Protein AF-A0A2N5KCK1-F1 (afdb_monomer)

pLDDT: mean 91.59, std 7.15, range [52.56, 96.56]

Sequence (38 aa):
MKNFWADLPRPFFVLAPMEAVTDVVFRHVVAKAAPPDV

Foldseek 3Di:
DDDCVVVDDPPFFDDDDDPPPCDPVVQVVCCVPPHGPD

Mean predicted aligned error: 3.97 Å

Solvent-accessible surface area (backbone atoms only — not comparable to full-atom values): 2639 Å² total; per-residue (Å²): 139,90,62,70,80,80,75,56,69,84,88,76,47,63,71,76,88,42,87,102,60,59,44,74,69,49,49,56,50,38,58,71,76,61,57,57,79,87

Secondary structure (DSSP, 8-state):
---GGGTS-SS-------TTTS-HHHHHHHHHHS----

Structure (mmCIF, N/CA/C/O backbone):
data_AF-A0A2N5KCK1-F1
#
_entry.id   AF-A0A2N5KCK1-F1
#
loop_
_atom_site.group_PDB
_atom_site.id
_atom_site.type_symbol
_atom_site.label_atom_id
_atom_site.label_alt_id
_atom_site.label_comp_id
_atom_site.label_asym_id
_atom_site.label_entity_id
_atom_site.label_seq_id
_atom_site.pdbx_PDB_ins_code
_atom_site.Cartn_x
_atom_site.Cartn_y
_atom_site.Cartn_z
_atom_site.occupancy
_atom_site.B_iso_or_equiv
_atom_site.auth_seq_id
_atom_site.auth_comp_id
_atom_site.auth_asym_id
_atom_site.auth_atom_id
_atom_site.pdbx_PDB_model_num
ATOM 1 N N . MET A 1 1 ? -23.046 11.591 6.459 1.00 52.56 1 MET A N 1
ATOM 2 C CA . MET A 1 1 ? -21.906 10.983 5.739 1.00 52.56 1 MET A CA 1
ATOM 3 C C . MET A 1 1 ? -21.628 9.622 6.359 1.00 52.56 1 MET A C 1
ATOM 5 O O . MET A 1 1 ? -21.312 9.586 7.536 1.00 52.56 1 MET A O 1
ATOM 9 N N . LYS A 1 2 ? -21.811 8.527 5.613 1.00 79.75 2 LYS A N 1
ATOM 10 C CA . LYS A 1 2 ? -21.368 7.178 6.002 1.00 79.75 2 LYS A CA 1
ATOM 11 C C . LYS A 1 2 ? -20.269 6.776 5.023 1.00 79.75 2 LYS A C 1
ATOM 13 O O . LYS A 1 2 ? -20.558 6.597 3.845 1.00 79.75 2 LYS A O 1
ATOM 18 N N . ASN A 1 3 ? -19.030 6.717 5.487 1.00 87.38 3 ASN A N 1
ATOM 19 C CA . ASN A 1 3 ? -17.911 6.130 4.759 1.00 87.38 3 ASN A CA 1
ATOM 20 C C . ASN A 1 3 ? -17.176 5.182 5.714 1.00 87.38 3 ASN A C 1
ATOM 22 O O . ASN A 1 3 ? -17.252 5.358 6.927 1.00 87.38 3 ASN A O 1
ATOM 26 N N . PHE A 1 4 ? -16.501 4.174 5.167 1.00 90.38 4 PHE A N 1
ATOM 27 C CA . PHE A 1 4 ? -15.858 3.131 5.971 1.00 90.38 4 PHE A CA 1
ATOM 28 C C . PHE A 1 4 ? -14.641 3.649 6.756 1.00 90.38 4 PHE A C 1
ATOM 30 O O . PHE A 1 4 ? -14.231 3.023 7.724 1.00 90.38 4 PHE A O 1
ATOM 37 N N . TRP A 1 5 ? -14.087 4.812 6.385 1.00 90.06 5 TRP A N 1
ATOM 38 C CA . TRP A 1 5 ? -12.977 5.449 7.103 1.00 90.06 5 TRP A CA 1
ATOM 39 C C . TRP A 1 5 ? -13.300 5.718 8.578 1.00 90.06 5 TRP A C 1
ATOM 41 O O . TRP A 1 5 ? -12.397 5.710 9.410 1.00 90.06 5 TRP A O 1
ATOM 51 N N . ALA A 1 6 ? -14.575 5.954 8.905 1.00 89.81 6 ALA A N 1
ATOM 52 C CA . ALA A 1 6 ? -15.030 6.160 10.279 1.00 89.81 6 ALA A CA 1
ATOM 53 C C . ALA A 1 6 ? -15.074 4.865 11.112 1.00 89.81 6 ALA A C 1
ATOM 55 O O . ALA A 1 6 ? -15.052 4.944 12.340 1.00 89.81 6 ALA A O 1
ATOM 56 N N . ASP A 1 7 ? -15.115 3.703 10.455 1.00 91.12 7 ASP A N 1
ATOM 57 C CA . ASP A 1 7 ? -15.251 2.388 11.089 1.00 91.12 7 ASP A CA 1
ATOM 58 C C . ASP A 1 7 ? -13.888 1.699 11.318 1.00 91.12 7 ASP A C 1
ATOM 60 O O . ASP A 1 7 ? -13.822 0.642 11.946 1.00 91.12 7 ASP A O 1
ATOM 64 N N . LEU A 1 8 ? -12.786 2.288 10.830 1.00 90.19 8 LEU A N 1
ATOM 65 C CA . LEU A 1 8 ? -11.440 1.724 10.958 1.00 90.19 8 LEU A CA 1
ATOM 66 C C . LEU A 1 8 ? -10.873 1.893 12.385 1.00 90.19 8 LEU A C 1
ATOM 68 O O . LEU A 1 8 ? -10.919 2.998 12.943 1.00 90.19 8 LEU A O 1
ATOM 72 N N . PRO A 1 9 ? -10.269 0.840 12.973 1.00 91.50 9 PRO A N 1
ATOM 73 C CA . PRO A 1 9 ? -9.501 0.950 14.212 1.00 91.50 9 PRO A CA 1
ATOM 74 C C . PRO A 1 9 ? -8.347 1.953 14.059 1.00 91.50 9 PRO A C 1
ATOM 76 O O . PRO A 1 9 ? -7.692 1.998 13.023 1.00 91.50 9 PRO A O 1
ATOM 79 N N . ARG A 1 10 ? -8.084 2.776 15.085 1.00 91.75 10 ARG A N 1
ATOM 80 C CA . ARG A 1 10 ? -7.002 3.780 15.061 1.00 91.75 10 ARG A CA 1
ATOM 81 C C . ARG A 1 10 ? -5.827 3.354 15.954 1.00 91.75 10 ARG A C 1
ATOM 83 O O . ARG A 1 10 ? -6.091 2.958 17.090 1.00 91.75 10 ARG A O 1
ATOM 90 N N . PRO A 1 11 ? -4.561 3.528 15.520 1.00 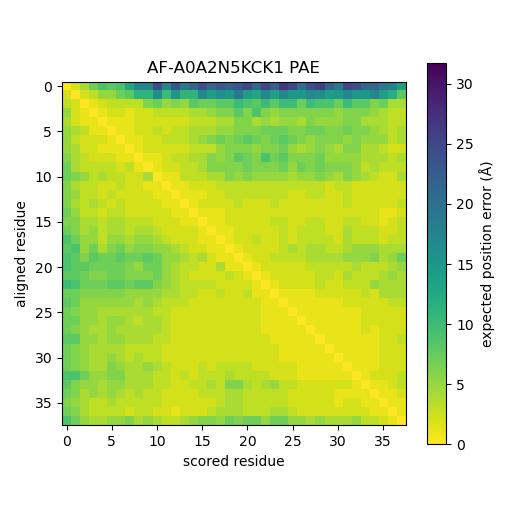92.50 11 PRO A N 1
ATOM 91 C CA . PRO A 1 11 ? -4.117 4.004 14.201 1.00 92.50 11 PRO A CA 1
ATOM 92 C C . PRO A 1 11 ? -4.250 2.924 13.111 1.00 92.50 11 PRO A C 1
ATOM 94 O O . PRO A 1 11 ? -4.226 1.740 13.426 1.00 92.50 11 PRO A O 1
ATOM 97 N N . PHE A 1 12 ? -4.350 3.347 11.848 1.00 94.31 12 PHE A N 1
ATOM 98 C CA . PHE A 1 12 ? -4.317 2.469 10.672 1.00 94.31 12 PHE A CA 1
ATOM 99 C C . PHE A 1 12 ? -3.296 2.988 9.653 1.00 94.31 12 PHE A C 1
ATOM 101 O O . PHE A 1 12 ? -2.960 4.177 9.646 1.00 94.31 12 PHE A O 1
ATOM 108 N N . PHE A 1 13 ? -2.817 2.100 8.790 1.00 94.06 13 PHE A N 1
ATOM 109 C CA . PHE A 1 13 ? -1.836 2.367 7.749 1.00 94.06 13 PHE A CA 1
ATOM 110 C C . PHE A 1 13 ? -2.447 2.199 6.365 1.00 94.06 13 PHE A C 1
ATOM 112 O O . PHE A 1 13 ? -3.208 1.271 6.110 1.00 94.06 13 PHE A O 1
ATOM 119 N N . VAL A 1 14 ? -2.066 3.087 5.450 1.00 93.81 14 VAL A N 1
ATOM 120 C CA . VAL A 1 14 ? -2.502 3.042 4.052 1.00 93.81 14 VAL A CA 1
ATOM 121 C C . VAL A 1 14 ? -1.307 3.1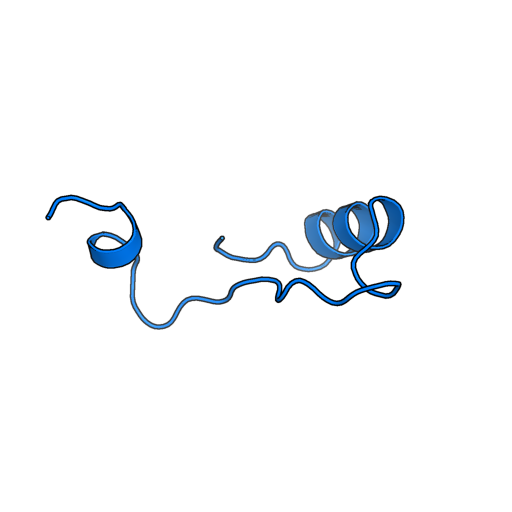41 3.127 1.00 93.81 14 VAL A C 1
ATOM 123 O O . VAL A 1 14 ? -0.353 3.874 3.413 1.00 93.81 14 VAL A O 1
ATOM 126 N N . LEU A 1 15 ? -1.354 2.429 2.002 1.00 95.00 15 LEU A N 1
ATOM 127 C CA . LEU A 1 15 ? -0.319 2.567 0.983 1.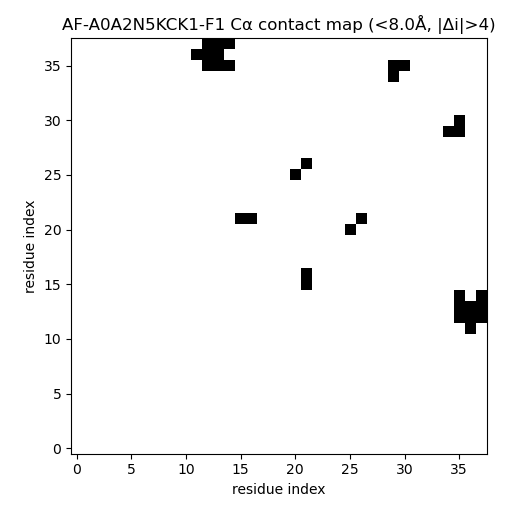00 95.00 15 LEU A CA 1
ATOM 128 C C . LEU A 1 15 ? -0.597 3.812 0.133 1.00 95.00 15 LEU A C 1
ATOM 130 O O . LEU A 1 15 ? -1.503 3.827 -0.700 1.00 95.00 15 LEU A O 1
ATOM 134 N N . ALA A 1 16 ? 0.202 4.860 0.331 1.00 94.38 16 ALA A N 1
ATOM 135 C CA . ALA A 1 16 ? 0.049 6.115 -0.398 1.00 94.38 16 ALA A CA 1
ATOM 136 C C . ALA A 1 16 ? 0.268 5.922 -1.914 1.00 94.38 16 ALA A C 1
ATOM 138 O O . ALA A 1 16 ? 1.281 5.341 -2.308 1.00 94.38 16 ALA A O 1
ATOM 139 N N . PRO A 1 17 ? -0.629 6.424 -2.785 1.00 92.81 17 PRO A N 1
ATOM 140 C CA . PRO A 1 17 ? -0.429 6.360 -4.224 1.00 92.81 17 PRO A CA 1
ATOM 141 C C . PRO A 1 17 ? 0.633 7.377 -4.652 1.00 92.81 17 PRO A C 1
ATOM 143 O O . PRO A 1 17 ? 0.488 8.580 -4.456 1.00 92.81 17 PRO A O 1
ATOM 146 N N . MET A 1 18 ? 1.697 6.880 -5.267 1.00 96.56 18 MET A N 1
ATOM 147 C CA . MET A 1 18 ? 2.788 7.671 -5.826 1.00 96.56 18 MET A CA 1
ATOM 148 C C . MET A 1 18 ? 2.965 7.311 -7.303 1.00 96.56 18 MET A C 1
ATOM 150 O O . MET A 1 18 ? 3.091 6.127 -7.648 1.00 96.56 18 MET A O 1
ATOM 154 N N . GLU A 1 19 ? 2.955 8.327 -8.169 1.00 94.44 19 GLU A N 1
ATOM 155 C CA . GLU A 1 19 ? 3.174 8.179 -9.610 1.00 94.44 19 GLU A CA 1
ATOM 156 C C . GLU A 1 19 ? 4.553 7.566 -9.881 1.00 94.44 19 GLU A C 1
ATOM 158 O O . GLU A 1 19 ? 5.529 7.919 -9.224 1.00 94.44 19 GLU A O 1
ATOM 163 N N . ALA A 1 20 ? 4.617 6.609 -10.813 1.00 90.19 20 ALA A N 1
ATOM 164 C CA . ALA A 1 20 ? 5.828 5.861 -11.174 1.00 90.19 20 ALA A CA 1
ATOM 165 C C . ALA A 1 20 ? 6.539 5.110 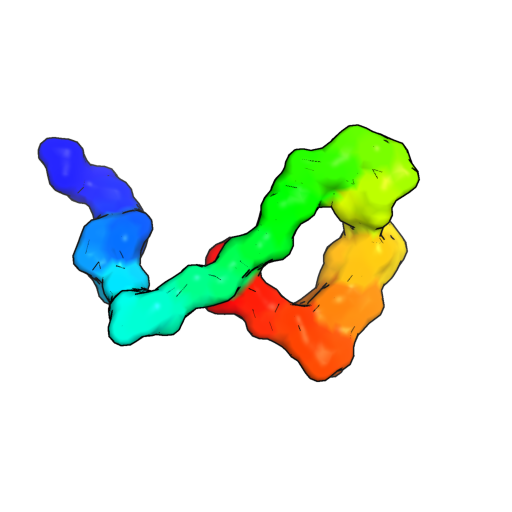-10.019 1.00 90.19 20 ALA A C 1
ATOM 167 O O . ALA A 1 20 ? 7.636 4.598 -10.218 1.00 90.19 20 ALA A O 1
ATOM 168 N N . VAL A 1 21 ? 5.922 5.006 -8.833 1.00 91.88 21 VAL A N 1
ATOM 169 C CA . VAL A 1 21 ? 6.493 4.312 -7.661 1.00 91.88 21 VAL A CA 1
ATOM 170 C C . VAL A 1 21 ? 5.579 3.183 -7.188 1.00 91.88 21 VAL A C 1
ATOM 172 O O . VAL A 1 21 ? 6.009 2.041 -7.064 1.00 91.88 21 VAL A O 1
ATOM 175 N N . THR A 1 22 ? 4.294 3.467 -6.955 1.00 92.00 22 THR A N 1
ATOM 176 C CA . THR A 1 22 ? 3.327 2.453 -6.484 1.00 92.00 22 THR A CA 1
ATOM 177 C C . TH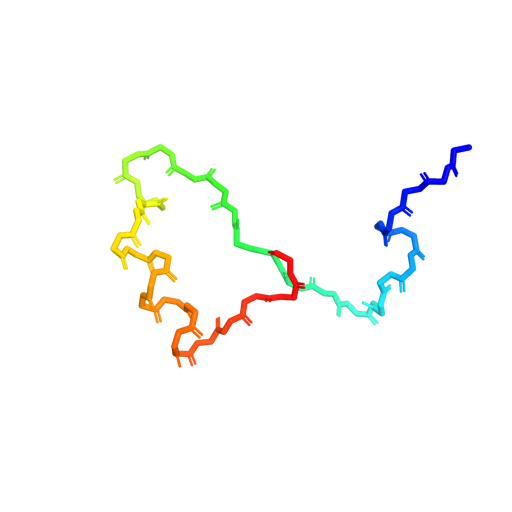R A 1 22 ? 2.614 1.752 -7.633 1.00 92.00 22 THR A C 1
ATOM 179 O O . THR A 1 22 ? 1.388 1.794 -7.766 1.00 92.00 22 THR A O 1
ATOM 182 N N . ASP A 1 23 ? 3.396 1.121 -8.501 1.00 93.50 23 ASP A N 1
ATOM 183 C CA . ASP A 1 23 ? 2.858 0.329 -9.598 1.00 93.50 23 ASP A CA 1
ATOM 184 C C . ASP A 1 23 ? 2.257 -1.010 -9.122 1.00 93.50 23 ASP A C 1
ATOM 186 O O . ASP A 1 23 ? 2.225 -1.351 -7.935 1.00 93.50 23 ASP A O 1
ATOM 190 N N . VAL A 1 24 ? 1.727 -1.779 -10.074 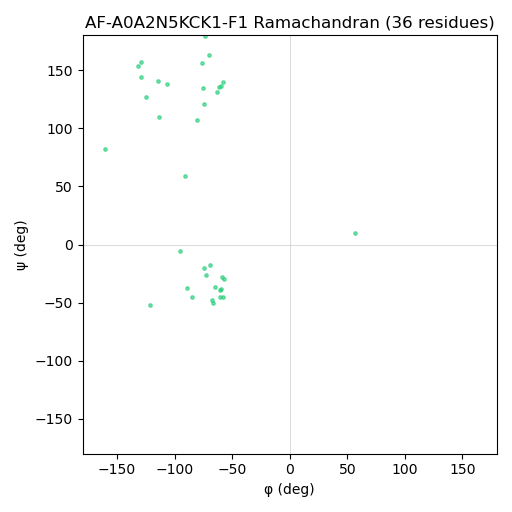1.00 93.06 24 VAL A N 1
ATOM 191 C CA . VAL A 1 24 ? 1.108 -3.081 -9.804 1.00 93.06 24 VAL A CA 1
ATOM 192 C C . VAL A 1 24 ? 2.108 -4.064 -9.190 1.00 93.06 24 VAL A C 1
ATOM 194 O O . VAL A 1 24 ? 1.740 -4.815 -8.290 1.00 93.06 24 VAL A O 1
ATOM 197 N N . VAL A 1 25 ? 3.363 -4.072 -9.637 1.00 94.44 25 VAL A N 1
ATOM 198 C CA . VAL A 1 25 ? 4.395 -4.982 -9.121 1.00 94.44 25 VAL A CA 1
ATOM 199 C C . VAL A 1 25 ? 4.731 -4.621 -7.678 1.00 94.44 25 VAL A C 1
ATOM 201 O O . VAL A 1 25 ? 4.706 -5.494 -6.810 1.00 94.44 25 VAL A O 1
ATOM 204 N N . PHE A 1 26 ? 4.952 -3.338 -7.397 1.00 94.75 26 PHE A N 1
ATOM 205 C CA . PHE A 1 26 ? 5.221 -2.842 -6.054 1.00 94.75 26 PHE A CA 1
ATOM 206 C C . PHE A 1 26 ? 4.085 -3.198 -5.087 1.00 94.75 26 PHE A C 1
ATOM 208 O O . PHE A 1 26 ? 4.331 -3.731 -4.005 1.00 94.75 26 PHE A O 1
ATOM 215 N N . ARG A 1 27 ? 2.826 -3.010 -5.505 1.00 94.75 27 ARG A N 1
ATOM 216 C CA . ARG A 1 27 ? 1.654 -3.396 -4.702 1.00 94.75 27 ARG A CA 1
ATOM 217 C C . ARG 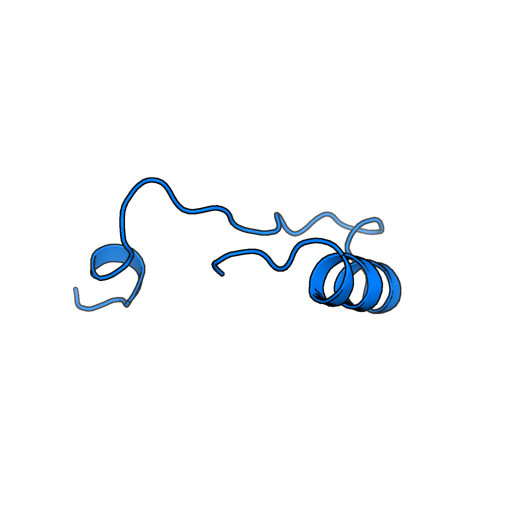A 1 27 ? 1.611 -4.892 -4.388 1.00 94.75 27 ARG A C 1
ATOM 219 O O . ARG A 1 27 ? 1.277 -5.249 -3.263 1.00 94.75 27 ARG A O 1
ATOM 226 N N . HIS A 1 28 ? 1.992 -5.768 -5.322 1.00 96.00 28 HIS A N 1
ATOM 227 C CA . HIS A 1 28 ? 2.076 -7.209 -5.045 1.00 96.00 28 HIS A CA 1
ATOM 228 C C . HIS A 1 28 ? 3.155 -7.550 -4.013 1.00 96.00 28 HIS A C 1
ATOM 230 O O . HIS A 1 28 ? 2.964 -8.467 -3.215 1.00 96.00 28 HIS A O 1
ATOM 236 N N . VAL A 1 29 ? 4.288 -6.841 -4.033 1.00 96.12 29 VAL A N 1
ATOM 237 C CA . VAL A 1 29 ? 5.360 -7.032 -3.047 1.00 96.12 29 VAL A CA 1
ATOM 238 C C . VAL A 1 29 ? 4.883 -6.596 -1.666 1.00 96.12 29 VAL A C 1
ATOM 240 O O . VAL A 1 29 ? 4.965 -7.381 -0.722 1.00 96.12 29 VAL A O 1
ATOM 243 N N . VAL A 1 30 ? 4.320 -5.389 -1.555 1.00 96.00 30 VAL A N 1
ATOM 244 C CA . VAL A 1 30 ? 3.810 -4.858 -0.282 1.00 96.00 30 VAL A CA 1
ATOM 245 C C . VAL A 1 30 ? 2.700 -5.748 0.278 1.00 96.00 30 VAL A C 1
ATOM 247 O O . VAL A 1 30 ? 2.775 -6.131 1.438 1.00 96.00 30 VAL A O 1
ATOM 250 N N . ALA A 1 31 ? 1.741 -6.186 -0.545 1.00 95.00 31 ALA A N 1
ATOM 251 C CA . ALA A 1 31 ? 0.649 -7.060 -0.105 1.00 95.00 31 ALA A CA 1
ATOM 252 C C . ALA A 1 31 ? 1.126 -8.399 0.491 1.00 95.0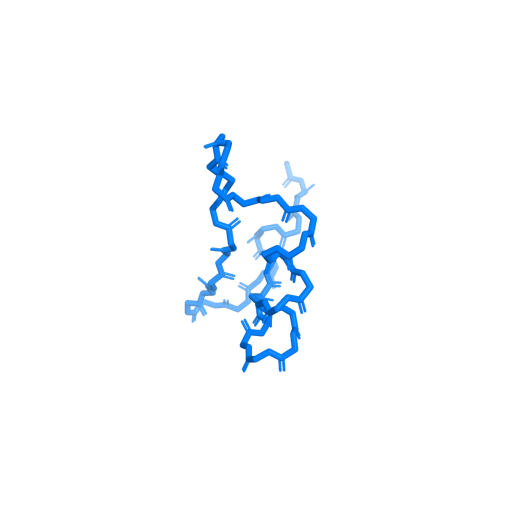0 31 ALA A C 1
ATOM 254 O O . ALA A 1 31 ? 0.437 -8.979 1.325 1.00 95.00 31 ALA A O 1
ATOM 255 N N . LYS A 1 32 ? 2.297 -8.898 0.070 1.00 96.25 32 LYS A N 1
ATOM 256 C CA . LYS A 1 32 ? 2.894 -10.133 0.601 1.00 96.25 32 LYS A CA 1
ATOM 257 C C . LYS A 1 32 ? 3.786 -9.892 1.815 1.00 96.25 32 LYS A C 1
ATOM 259 O O . LYS A 1 32 ? 3.827 -10.737 2.702 1.00 96.25 32 LYS A O 1
ATOM 264 N N . ALA A 1 33 ? 4.538 -8.793 1.823 1.00 96.25 33 ALA A N 1
ATOM 265 C CA . ALA A 1 33 ? 5.530 -8.515 2.856 1.00 96.25 33 ALA A CA 1
ATOM 266 C C . ALA A 1 33 ? 4.920 -7.837 4.093 1.00 96.25 33 ALA A C 1
ATOM 268 O O . ALA A 1 33 ? 5.238 -8.216 5.217 1.00 96.25 33 ALA A O 1
ATOM 269 N N . ALA A 1 34 ? 4.063 -6.836 3.882 1.00 92.94 34 ALA A N 1
ATOM 270 C CA . ALA A 1 34 ? 3.411 -6.040 4.918 1.00 92.94 34 ALA A CA 1
ATOM 271 C C . ALA A 1 34 ? 2.167 -5.346 4.320 1.00 92.94 34 ALA A C 1
ATOM 273 O O . ALA A 1 34 ? 2.261 -4.194 3.885 1.00 92.94 34 ALA A O 1
ATOM 274 N N . PRO A 1 35 ? 1.021 -6.045 4.216 1.00 94.06 35 PRO A N 1
ATOM 275 C CA . PRO A 1 35 ? -0.188 -5.464 3.641 1.00 94.06 35 PRO A CA 1
ATOM 276 C C . PRO A 1 35 ? -0.658 -4.251 4.467 1.00 94.06 35 PRO A C 1
ATOM 278 O O . PRO A 1 35 ? -0.655 -4.334 5.697 1.00 94.06 35 PRO A O 1
ATOM 281 N N . PRO A 1 36 ? -1.048 -3.133 3.823 1.00 91.81 36 PRO A N 1
ATOM 282 C CA . PRO A 1 36 ? -1.652 -2.001 4.520 1.00 91.81 36 PRO A CA 1
ATOM 283 C C . PRO A 1 36 ? -3.064 -2.361 5.006 1.00 91.81 36 PRO A C 1
ATOM 285 O O . PRO A 1 36 ? -3.673 -3.312 4.512 1.00 91.81 36 PRO A O 1
ATOM 288 N N . ASP A 1 37 ? -3.605 -1.575 5.936 1.00 91.88 37 ASP A N 1
ATOM 289 C CA . ASP A 1 37 ? -4.981 -1.748 6.416 1.00 91.88 37 ASP A CA 1
ATOM 290 C C . ASP A 1 37 ? -6.013 -1.305 5.361 1.00 91.88 37 ASP A C 1
ATOM 292 O O . ASP A 1 37 ? -7.140 -1.807 5.353 1.00 91.88 37 ASP A O 1
ATOM 296 N N . VAL A 1 38 ? -5.622 -0.375 4.472 1.00 87.31 38 VAL A N 1
ATOM 297 C CA . VAL A 1 38 ? -6.404 0.112 3.316 1.00 87.31 38 VAL A CA 1
ATOM 298 C C . VAL A 1 38 ? -5.511 0.368 2.102 1.00 87.31 38 VAL A C 1
ATOM 300 O O . VAL A 1 38 ? -4.387 0.904 2.271 1.00 87.31 38 VAL A O 1
#

Radius of gyration: 12.15 Å; Cα co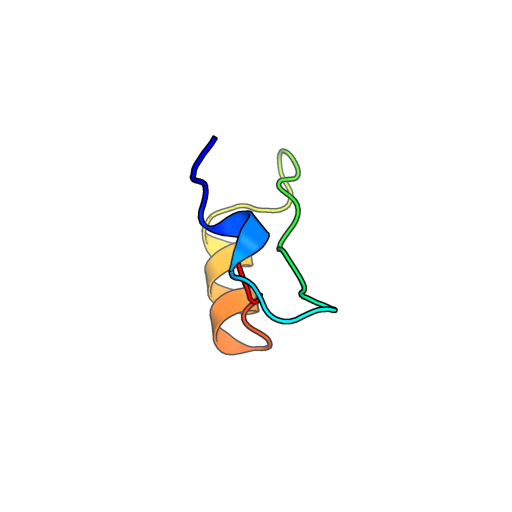ntacts (8 Å, |Δi|>4): 16; chains: 1; bounding box: 28×21×26 Å